Protein AF-A0A478FQB4-F1 (afdb_monomer_lite)

Secondary structure (DSSP, 8-state):
--------------------------TT-PPPBHHHHHTSHHHHTTGGGTTTBGGGSTTGGGTBBP-SGGGHHHHHHHHHHHTT--S---STTTT-BS----TT-TTBHHHHHHHHHHSBGGGGS--TTTHHHHHHHHHHHHHHHBTTSS-TT---S------------

Foldseek 3Di:
DDDDDDDDPPPPPDDPPPPPPPPDDDPPDDAQFQVNQCPDPVNVVVLVLQPQFQCNAPPNSVFFHALDPSCLVVQQVLCVVPVPDDDDAAPLQPPADGDDPDPVCSRHLNNSLVVNSSDHLVLLDCDPPCNVNSVRHLLCNCQRTGPVNHNPPRDSHHDPPPPPPPPDD

Organism: NCBI:txid1494318

Sequence (169 aa):
MDPLKAGAVAAAVGVRATGAGFGISSYVNTPYSLDSFLSTKDGEAKKNDYEGKLGGLKGNGKLFVANIESNKWWWEKRFEETKNQNGDKSTEFTGLTTYSSDTSSQKAINKVCDEAYKADNTKFGTDDSSAANTTKYKVDIAKYCTFSGNGSGITWLPVATQSTVVAGG

Structure (mmCIF, N/CA/C/O backbone):
data_AF-A0A478FQB4-F1
#
_entry.id   AF-A0A478FQB4-F1
#
loop_
_atom_site.group_PDB
_atom_site.id
_atom_site.type_symbol
_atom_site.label_atom_id
_atom_site.label_alt_id
_atom_site.label_comp_id
_atom_site.label_asym_id
_atom_site.label_entity_id
_atom_site.label_seq_id
_atom_site.pdbx_PDB_ins_code
_atom_site.Cartn_x
_atom_site.Cartn_y
_atom_site.Cartn_z
_atom_site.occupancy
_atom_site.B_iso_or_equiv
_atom_site.auth_seq_id
_atom_site.auth_comp_id
_atom_site.auth_asym_id
_atom_site.auth_atom_id
_atom_site.pdbx_PDB_model_num
ATOM 1 N N . MET A 1 1 ? -53.406 -30.419 23.550 1.00 39.75 1 MET A N 1
ATOM 2 C CA . MET A 1 1 ? -52.314 -31.301 23.101 1.00 39.75 1 MET A CA 1
ATOM 3 C C . MET A 1 1 ? -51.306 -30.425 22.368 1.00 39.75 1 MET A C 1
ATOM 5 O O . MET A 1 1 ? -51.547 -30.088 21.219 1.00 39.75 1 MET A O 1
ATOM 9 N N . ASP A 1 2 ? -50.251 -29.987 23.058 1.00 43.34 2 ASP A N 1
ATOM 10 C CA . ASP A 1 2 ? -48.947 -29.648 22.448 1.00 43.34 2 ASP A CA 1
ATOM 11 C C . ASP A 1 2 ? -48.305 -30.926 21.838 1.00 43.34 2 ASP A C 1
ATOM 13 O O . ASP A 1 2 ? -48.804 -32.007 22.181 1.00 43.34 2 ASP A O 1
ATOM 17 N N . PRO A 1 3 ? -47.200 -30.906 21.037 1.00 50.19 3 PRO A N 1
ATOM 18 C CA . PRO A 1 3 ? -46.280 -29.797 20.708 1.00 50.19 3 PRO A CA 1
ATOM 19 C C . PRO A 1 3 ? -45.753 -29.720 19.237 1.00 50.19 3 PRO A C 1
ATOM 21 O O . PRO A 1 3 ? -45.914 -30.622 18.421 1.00 50.19 3 PRO A O 1
ATOM 24 N N . LEU A 1 4 ? -45.050 -28.610 18.961 1.00 46.84 4 LEU A N 1
ATOM 25 C CA . LEU A 1 4 ? -43.870 -28.392 18.091 1.00 46.84 4 LEU A CA 1
ATOM 26 C C . LEU A 1 4 ? -43.404 -29.484 17.102 1.00 46.84 4 LEU A C 1
ATOM 28 O O . LEU A 1 4 ? -43.053 -30.590 17.500 1.00 46.84 4 LEU A O 1
ATOM 32 N N . LYS A 1 5 ? -43.150 -29.039 15.861 1.00 40.78 5 LYS A N 1
ATOM 33 C CA . LYS A 1 5 ? -41.949 -29.270 15.015 1.00 40.78 5 LYS A CA 1
ATOM 34 C C . LYS A 1 5 ? -42.086 -28.346 13.791 1.00 40.78 5 LYS A C 1
ATOM 36 O O . LYS A 1 5 ? -43.182 -28.219 13.275 1.00 40.78 5 LYS A O 1
ATOM 41 N N . ALA A 1 6 ? -41.096 -27.709 13.190 1.00 41.31 6 ALA A N 1
ATOM 42 C CA . ALA A 1 6 ? -39.713 -27.365 13.468 1.00 41.31 6 ALA A CA 1
ATOM 43 C C . ALA A 1 6 ? -39.274 -26.575 12.214 1.00 41.31 6 ALA A C 1
ATOM 45 O O . ALA A 1 6 ? -39.681 -26.922 11.10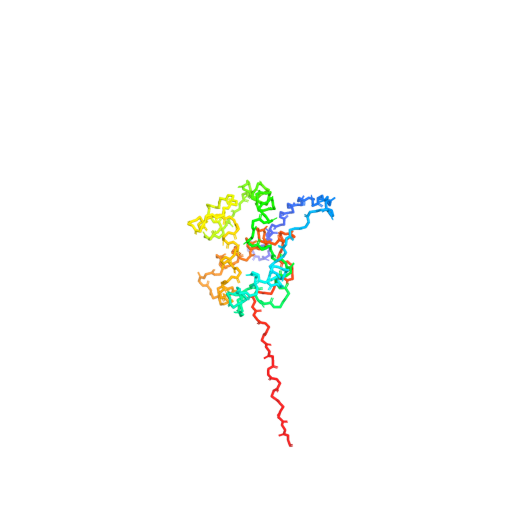9 1.00 41.31 6 ALA A O 1
ATOM 46 N N . GLY A 1 7 ? -38.412 -25.572 12.373 1.00 43.28 7 GLY A N 1
ATOM 47 C CA . GLY A 1 7 ? -37.473 -25.194 11.314 1.00 43.28 7 GLY A CA 1
ATOM 48 C C . GLY A 1 7 ? -37.942 -24.171 10.280 1.00 43.28 7 GLY A C 1
ATOM 49 O O . GLY A 1 7 ? -38.372 -24.531 9.194 1.00 43.28 7 GLY A O 1
ATOM 50 N N . ALA A 1 8 ? -37.686 -22.897 10.564 1.00 34.47 8 ALA A N 1
ATOM 51 C CA . ALA A 1 8 ? -37.086 -21.987 9.589 1.00 34.47 8 ALA A CA 1
ATOM 52 C C . ALA A 1 8 ? -36.480 -20.807 10.355 1.00 34.47 8 ALA A C 1
ATOM 54 O O . ALA A 1 8 ? -37.129 -19.793 10.602 1.00 34.47 8 ALA A O 1
ATOM 55 N N . VAL A 1 9 ? -35.221 -20.954 10.771 1.00 40.44 9 VAL A N 1
ATOM 56 C CA . VAL A 1 9 ? -34.397 -19.794 11.114 1.00 40.44 9 VAL A CA 1
ATOM 57 C C . VAL A 1 9 ? -34.083 -19.108 9.790 1.00 40.44 9 VAL A C 1
ATOM 59 O O . VAL A 1 9 ? -33.205 -19.543 9.048 1.00 40.44 9 VAL A O 1
ATOM 62 N N . ALA A 1 10 ? -34.836 -18.062 9.460 1.00 35.66 10 ALA A N 1
ATOM 63 C CA . ALA A 1 10 ? -34.443 -17.137 8.412 1.00 35.66 10 ALA A CA 1
ATOM 64 C C . ALA A 1 10 ? -33.277 -16.303 8.957 1.00 35.66 10 ALA A C 1
ATOM 66 O O . ALA A 1 10 ? -33.469 -15.284 9.618 1.00 35.66 10 ALA A O 1
ATOM 67 N N . ALA A 1 11 ? -32.053 -16.772 8.717 1.00 37.47 11 ALA A N 1
ATOM 68 C CA . ALA A 1 11 ? -30.874 -15.933 8.829 1.00 37.47 11 ALA A CA 1
ATOM 69 C C . ALA A 1 11 ? -31.007 -14.831 7.771 1.00 37.47 11 ALA A C 1
ATOM 71 O O . ALA A 1 11 ? -30.735 -15.045 6.591 1.00 37.47 11 ALA A O 1
ATOM 72 N N . ALA A 1 12 ? -31.477 -13.655 8.185 1.00 35.78 12 ALA A N 1
ATOM 73 C CA . ALA A 1 12 ? -31.412 -12.450 7.376 1.00 35.78 12 ALA A CA 1
ATOM 74 C C . ALA A 1 12 ? -29.936 -12.036 7.267 1.00 35.78 12 ALA A C 1
ATOM 76 O O . ALA A 1 12 ? -29.447 -11.189 8.012 1.00 35.78 12 ALA A O 1
ATOM 77 N N . VAL A 1 13 ? -29.199 -12.693 6.369 1.00 39.03 13 VAL A N 1
ATOM 78 C CA . VAL A 1 13 ? -27.856 -12.269 5.981 1.00 39.03 13 VAL A CA 1
ATOM 79 C C . VAL A 1 13 ? -28.030 -10.971 5.207 1.00 39.03 13 VAL A C 1
ATOM 81 O O . VAL A 1 13 ? -28.595 -10.936 4.115 1.00 39.03 13 VAL A O 1
ATOM 84 N N . GLY A 1 14 ? -27.622 -9.883 5.853 1.00 37.91 14 GLY A N 1
ATOM 85 C CA . GLY A 1 14 ? -27.778 -8.535 5.350 1.00 37.91 14 GLY A CA 1
ATOM 86 C C . GLY A 1 14 ? -27.123 -8.356 3.987 1.00 37.91 14 GLY A C 1
ATOM 87 O O . GLY A 1 14 ? -25.919 -8.532 3.833 1.00 37.91 14 GLY A O 1
ATOM 88 N N . VAL A 1 15 ? -27.910 -7.892 3.025 1.00 39.84 15 VAL A N 1
ATOM 89 C CA . VAL A 1 15 ? -27.392 -7.197 1.851 1.00 39.84 15 VAL A CA 1
ATOM 90 C C . VAL A 1 15 ? -27.673 -5.722 2.084 1.00 39.84 15 VAL A C 1
ATOM 92 O O . VAL A 1 15 ? -28.678 -5.173 1.638 1.00 39.8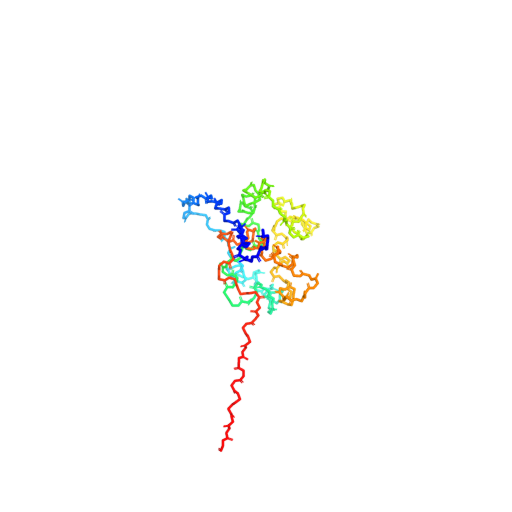4 15 VAL A O 1
ATOM 95 N N . ARG A 1 16 ? -26.793 -5.062 2.845 1.00 33.62 16 ARG A N 1
ATOM 96 C CA . ARG A 1 16 ? -26.712 -3.603 2.768 1.00 33.62 16 ARG A CA 1
ATOM 97 C C . ARG A 1 16 ? -26.064 -3.285 1.431 1.00 33.62 16 ARG A C 1
ATOM 99 O O . ARG A 1 16 ? -24.845 -3.244 1.312 1.00 33.62 16 ARG A O 1
ATOM 106 N N . ALA A 1 17 ? -26.899 -3.089 0.420 1.00 45.53 17 ALA A N 1
ATOM 107 C CA . ALA A 1 17 ? -26.505 -2.417 -0.801 1.00 45.53 17 ALA A CA 1
ATOM 108 C C . ALA A 1 17 ? -26.200 -0.951 -0.457 1.00 45.53 17 ALA A C 1
ATOM 110 O O . ALA A 1 17 ? -27.037 -0.071 -0.625 1.00 45.53 17 ALA A O 1
ATOM 111 N N . THR A 1 18 ? -24.997 -0.660 0.039 1.00 40.03 18 THR A N 1
ATOM 112 C CA . THR A 1 18 ? -24.437 0.688 -0.088 1.00 40.03 18 THR A CA 1
ATOM 113 C C . THR A 1 18 ? -23.924 0.822 -1.512 1.00 40.03 18 THR A C 1
ATOM 115 O O . THR A 1 18 ? -22.727 0.738 -1.780 1.00 40.03 18 THR A O 1
ATOM 118 N N . GLY A 1 19 ? -24.866 0.965 -2.442 1.00 35.88 19 GLY A N 1
ATOM 119 C CA . GLY A 1 19 ? -24.590 1.430 -3.789 1.00 35.88 19 GLY A CA 1
ATOM 120 C C . GLY A 1 19 ? -24.194 2.898 -3.718 1.00 35.88 19 GLY A C 1
ATOM 121 O O . GLY A 1 19 ? -25.032 3.777 -3.883 1.00 35.88 19 GLY A O 1
ATOM 122 N N . ALA A 1 20 ? -22.918 3.170 -3.452 1.00 38.84 20 ALA A N 1
ATOM 123 C CA . ALA A 1 20 ? -22.327 4.419 -3.894 1.00 38.84 20 ALA A CA 1
ATOM 124 C C . ALA A 1 20 ? -22.103 4.258 -5.398 1.00 38.84 20 ALA A C 1
ATOM 126 O O . ALA A 1 20 ? -21.234 3.501 -5.831 1.00 38.84 20 ALA A O 1
ATOM 127 N N . GLY A 1 21 ? -22.963 4.897 -6.192 1.00 32.16 21 GLY A N 1
ATOM 128 C CA . GLY A 1 21 ? -22.779 5.000 -7.630 1.00 32.16 21 GLY A CA 1
ATOM 129 C C . GLY A 1 21 ? -21.403 5.592 -7.907 1.00 32.16 21 GLY A C 1
ATOM 130 O O . GLY A 1 21 ? -21.142 6.751 -7.585 1.00 32.16 21 GLY A O 1
ATOM 131 N N . PHE A 1 22 ? -20.516 4.781 -8.475 1.00 44.31 22 PHE A N 1
ATOM 132 C CA . PHE A 1 22 ? -19.237 5.239 -8.989 1.00 44.31 22 PHE A CA 1
ATOM 133 C C . PHE A 1 22 ? -19.525 6.091 -10.223 1.00 44.31 22 PHE A C 1
ATOM 135 O O . PHE A 1 22 ? -19.708 5.584 -11.329 1.00 44.31 22 PHE A O 1
ATOM 142 N N . GLY A 1 23 ? -19.634 7.401 -10.004 1.00 38.53 23 GLY A N 1
ATOM 143 C CA . GLY A 1 23 ? -19.656 8.390 -11.067 1.00 38.53 23 GLY A CA 1
ATOM 144 C C . GLY A 1 23 ? -18.374 8.265 -11.878 1.00 38.53 23 GLY A C 1
ATOM 145 O O . GLY A 1 23 ? -17.282 8.553 -11.393 1.00 38.53 23 GLY A O 1
ATOM 146 N N . ILE A 1 24 ? -18.527 7.802 -13.114 1.00 40.50 24 ILE A N 1
ATOM 147 C CA . ILE A 1 24 ? -17.484 7.755 -14.129 1.00 40.50 24 ILE A CA 1
ATOM 148 C C . ILE A 1 24 ? -17.101 9.206 -14.425 1.00 40.50 24 ILE A C 1
ATOM 150 O O . ILE A 1 24 ? -17.801 9.913 -15.144 1.00 40.50 24 ILE A O 1
ATOM 154 N N . SER A 1 25 ? -16.008 9.680 -13.844 1.00 44.47 25 SER A N 1
ATOM 155 C CA . SER A 1 25 ? -15.374 10.917 -14.273 1.00 44.47 25 SER A CA 1
ATOM 156 C C . SER A 1 25 ? -13.868 10.736 -14.258 1.00 44.47 25 SER A C 1
ATOM 158 O O . SER A 1 25 ? -13.305 10.257 -13.277 1.00 44.47 25 SER A O 1
ATOM 160 N N . SER A 1 26 ? -13.244 11.231 -15.329 1.00 39.09 26 SER A N 1
ATOM 161 C CA . SER A 1 26 ? -11.814 11.528 -15.471 1.00 39.09 26 SER A CA 1
ATOM 162 C C . SER A 1 26 ? -10.941 10.428 -16.090 1.00 39.09 26 SER A C 1
ATOM 164 O O . SER A 1 26 ? -10.075 9.852 -15.442 1.00 39.09 26 SER A O 1
ATOM 166 N N . TYR A 1 27 ? -11.063 10.267 -17.411 1.00 43.88 27 TYR A N 1
ATOM 167 C CA . TYR A 1 27 ? -10.077 9.600 -18.283 1.00 43.88 27 TYR A CA 1
ATOM 168 C C . TYR A 1 27 ? -8.716 10.338 -18.382 1.00 43.88 27 TYR A C 1
ATOM 170 O O . TYR A 1 27 ? -7.872 9.951 -19.181 1.00 43.88 27 TYR A O 1
ATOM 178 N N . VAL A 1 28 ? -8.487 11.405 -17.603 1.00 53.25 28 VAL A N 1
ATOM 179 C CA . VAL A 1 28 ? -7.307 12.288 -17.734 1.00 53.25 28 VAL A CA 1
ATOM 180 C C . VAL A 1 28 ? -6.334 12.258 -16.553 1.00 53.25 28 VAL A C 1
ATOM 182 O O . VAL A 1 28 ? -5.287 12.879 -16.645 1.00 53.25 28 VAL A O 1
ATOM 185 N N . ASN A 1 29 ? -6.609 11.515 -15.477 1.00 68.81 29 ASN A N 1
ATOM 186 C CA . ASN A 1 29 ? -5.683 11.378 -14.344 1.00 68.81 29 ASN A CA 1
ATOM 187 C C . ASN A 1 29 ? -5.745 9.950 -13.784 1.00 68.81 29 ASN A C 1
ATOM 189 O O . ASN A 1 29 ? -6.391 9.700 -12.771 1.00 68.81 29 ASN A O 1
ATOM 193 N N . THR A 1 30 ? -5.125 8.982 -14.456 1.00 84.00 30 THR A N 1
ATOM 194 C CA . THR A 1 30 ? -4.917 7.638 -13.889 1.00 84.00 30 THR A CA 1
ATOM 195 C C . THR A 1 30 ? -3.575 7.642 -13.155 1.00 84.00 30 THR A C 1
ATOM 197 O O . THR A 1 30 ? -2.584 8.042 -13.767 1.00 84.00 30 THR A O 1
ATOM 200 N N . PRO A 1 31 ? -3.492 7.263 -11.864 1.00 92.62 31 PRO A N 1
ATOM 201 C CA . PRO A 1 31 ? -2.203 7.233 -11.184 1.00 92.62 31 PRO A CA 1
ATOM 202 C C . PRO A 1 31 ? -1.321 6.117 -11.763 1.00 92.62 31 PRO A C 1
ATOM 204 O O . PRO A 1 31 ? -1.794 5.198 -12.432 1.00 92.62 31 PRO A O 1
ATOM 207 N N . TYR A 1 32 ? -0.024 6.173 -11.493 1.00 94.88 32 TYR A N 1
ATOM 208 C CA . TYR A 1 32 ? 0.898 5.117 -11.888 1.00 94.88 32 TYR A CA 1
ATOM 209 C C . TYR A 1 32 ? 0.602 3.835 -11.110 1.00 94.88 32 TYR A C 1
ATOM 211 O O . TYR A 1 32 ? 0.520 3.844 -9.876 1.00 94.88 32 TYR A O 1
ATOM 219 N N . SER A 1 33 ? 0.473 2.724 -11.831 1.00 96.75 33 SER A N 1
ATOM 220 C CA . SER A 1 33 ? 0.367 1.403 -11.215 1.00 96.75 33 SER A CA 1
ATOM 221 C C . SER A 1 33 ? 1.710 0.959 -10.644 1.00 96.75 33 SER A C 1
ATOM 223 O O . SER A 1 33 ? 2.764 1.456 -11.051 1.00 96.75 33 SER A O 1
ATOM 225 N N . LEU A 1 34 ? 1.682 -0.002 -9.721 1.00 97.06 34 LEU A N 1
ATOM 226 C CA . LEU A 1 34 ? 2.895 -0.648 -9.224 1.00 97.06 34 LEU A CA 1
ATOM 227 C C . LEU A 1 34 ? 3.687 -1.279 -10.383 1.00 97.06 34 LEU A C 1
ATOM 229 O O . LEU A 1 34 ? 4.887 -1.069 -10.475 1.00 97.06 34 LEU A O 1
ATOM 233 N N . ASP A 1 35 ? 3.016 -1.961 -11.313 1.00 96.19 35 ASP A N 1
ATOM 234 C CA . ASP A 1 35 ? 3.623 -2.564 -12.514 1.00 96.19 35 ASP A CA 1
ATOM 235 C C . ASP A 1 35 ? 4.306 -1.519 -13.416 1.00 96.19 35 ASP A C 1
ATOM 237 O O . ASP A 1 35 ? 5.453 -1.693 -13.839 1.00 96.19 35 ASP A O 1
ATOM 241 N N . SER A 1 36 ? 3.638 -0.382 -13.645 1.00 95.56 36 SER A N 1
ATOM 242 C CA . SER A 1 36 ? 4.205 0.725 -14.417 1.00 95.56 36 SER A CA 1
ATOM 243 C C . SER A 1 36 ? 5.415 1.331 -13.716 1.00 95.56 36 SER A C 1
ATOM 245 O O . SER A 1 36 ? 6.396 1.634 -14.387 1.00 95.56 36 SER A O 1
ATOM 247 N N . PHE A 1 37 ? 5.362 1.502 -12.392 1.00 95.88 37 PHE A N 1
ATOM 248 C CA . PHE A 1 37 ? 6.486 2.010 -11.612 1.00 95.88 37 PHE A CA 1
ATOM 249 C C . PHE A 1 37 ? 7.672 1.042 -11.646 1.00 95.88 37 PHE A C 1
ATOM 251 O O . PHE A 1 37 ? 8.781 1.464 -11.960 1.00 95.88 37 PHE A O 1
ATOM 258 N N . LEU A 1 38 ? 7.443 -0.251 -11.400 1.00 96.12 38 LEU A N 1
ATOM 259 C CA . LEU A 1 38 ? 8.484 -1.281 -11.416 1.00 96.12 38 LEU A CA 1
ATOM 260 C C . LEU A 1 38 ? 9.156 -1.429 -12.786 1.00 96.12 38 LEU A C 1
ATOM 262 O O . LEU A 1 38 ? 10.280 -1.905 -12.854 1.00 96.12 38 LEU A O 1
ATOM 266 N N . SER A 1 39 ? 8.509 -0.994 -13.867 1.00 94.75 39 SER A N 1
ATOM 267 C CA . SER A 1 39 ? 9.090 -0.968 -15.217 1.00 94.75 39 SER A CA 1
ATOM 268 C C . SER A 1 39 ? 9.969 0.265 -15.500 1.00 94.75 39 SER A C 1
ATOM 270 O O . SER A 1 39 ? 10.586 0.350 -16.559 1.00 94.75 39 SER A O 1
ATOM 272 N N . THR A 1 40 ? 10.027 1.239 -14.586 1.00 94.44 40 THR A N 1
ATOM 273 C CA . THR A 1 40 ? 10.932 2.401 -14.669 1.00 94.44 40 THR A CA 1
ATOM 274 C C . THR A 1 40 ? 12.283 2.091 -14.032 1.00 94.44 40 THR A C 1
ATOM 276 O O . THR A 1 40 ? 12.347 1.263 -13.130 1.00 94.44 40 THR A O 1
ATOM 279 N N . LYS A 1 41 ? 13.348 2.815 -14.408 1.00 92.38 41 LYS A N 1
ATOM 280 C CA . LYS A 1 41 ? 14.700 2.631 -13.838 1.00 92.38 41 LYS A CA 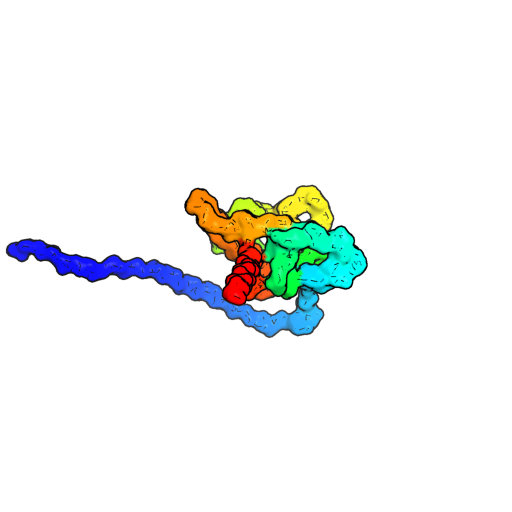1
ATOM 281 C C . LYS A 1 41 ? 14.720 2.624 -12.301 1.00 92.38 41 LYS A C 1
ATOM 283 O O . LYS A 1 41 ? 15.360 1.764 -11.706 1.00 92.38 41 LYS A O 1
ATOM 288 N N . ASP A 1 42 ? 13.984 3.538 -11.670 1.00 89.12 42 ASP A N 1
ATOM 289 C CA . ASP A 1 42 ? 13.926 3.648 -10.206 1.00 89.12 42 ASP A CA 1
ATOM 290 C C . ASP A 1 42 ? 13.138 2.498 -9.562 1.00 89.12 42 ASP A C 1
ATOM 292 O O . ASP A 1 42 ? 13.431 2.079 -8.441 1.00 89.12 42 ASP A O 1
ATOM 296 N N . GLY A 1 43 ? 12.125 1.984 -10.262 1.00 91.50 43 GLY A N 1
ATOM 297 C CA . GLY A 1 43 ? 11.329 0.851 -9.802 1.00 91.50 43 GLY A CA 1
ATOM 298 C C . GLY A 1 43 ? 12.004 -0.497 -10.033 1.00 91.50 43 GLY A C 1
ATOM 299 O O . GLY A 1 43 ? 11.8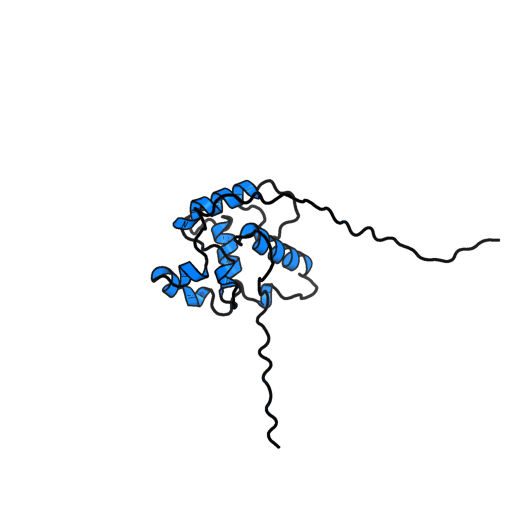12 -1.404 -9.226 1.00 91.50 43 GLY A O 1
ATOM 300 N N . GLU A 1 44 ? 12.840 -0.632 -11.066 1.00 92.56 44 GLU A N 1
ATOM 301 C CA . GLU A 1 44 ? 13.581 -1.870 -11.329 1.00 92.56 44 GLU A CA 1
ATOM 302 C C . GLU A 1 44 ? 14.472 -2.258 -10.151 1.00 92.56 44 GLU A C 1
ATOM 304 O O . GLU A 1 44 ? 14.484 -3.422 -9.752 1.00 92.56 44 GLU A O 1
ATOM 309 N N . ALA A 1 45 ? 15.126 -1.273 -9.528 1.00 93.25 45 ALA A N 1
ATOM 310 C CA . ALA A 1 45 ? 15.939 -1.471 -8.330 1.00 93.25 45 ALA A CA 1
ATOM 311 C C . ALA A 1 45 ? 15.143 -2.016 -7.127 1.00 93.25 45 ALA A C 1
ATOM 313 O O . ALA A 1 45 ? 15.738 -2.536 -6.188 1.00 93.25 45 ALA A O 1
ATOM 314 N N . LYS A 1 46 ? 13.807 -1.911 -7.154 1.00 93.81 46 LYS A N 1
ATOM 315 C CA . LYS A 1 46 ? 12.902 -2.356 -6.086 1.00 93.81 46 LYS A CA 1
ATOM 316 C C . LYS A 1 46 ? 12.105 -3.610 -6.434 1.00 93.81 46 LYS A C 1
ATOM 318 O O . LYS A 1 46 ? 11.330 -4.061 -5.600 1.00 93.81 46 LYS A O 1
ATOM 323 N N . LYS A 1 47 ? 12.260 -4.194 -7.631 1.00 94.06 47 LYS A N 1
ATOM 324 C CA . LYS A 1 47 ? 11.499 -5.393 -8.050 1.00 94.06 47 LYS A CA 1
ATOM 325 C C . LYS A 1 47 ? 11.588 -6.531 -7.026 1.00 94.06 47 LYS A C 1
ATOM 327 O O . LYS A 1 47 ? 10.566 -7.140 -6.714 1.00 94.06 47 LYS A O 1
ATOM 332 N N . ASN A 1 48 ? 12.773 -6.744 -6.459 1.00 95.19 48 ASN A N 1
ATOM 333 C CA . ASN A 1 48 ? 13.031 -7.802 -5.479 1.00 95.19 48 ASN A CA 1
ATOM 334 C C . ASN A 1 48 ? 12.202 -7.648 -4.192 1.00 95.19 48 ASN A C 1
ATOM 336 O O . ASN A 1 48 ? 11.875 -8.651 -3.566 1.00 95.19 48 ASN A O 1
ATOM 340 N N . ASP A 1 49 ? 11.800 -6.426 -3.823 1.00 95.44 49 ASP A N 1
ATOM 341 C CA . ASP A 1 49 ? 10.967 -6.187 -2.635 1.00 95.44 49 ASP A CA 1
ATOM 342 C C . ASP A 1 49 ? 9.549 -6.765 -2.796 1.00 95.44 49 ASP A C 1
ATOM 344 O O . ASP A 1 49 ? 8.851 -6.998 -1.809 1.00 95.44 49 ASP A O 1
ATOM 348 N N . TYR A 1 50 ? 9.113 -6.993 -4.039 1.00 95.44 50 TYR A N 1
ATOM 349 C CA . TYR A 1 50 ? 7.773 -7.482 -4.371 1.00 95.44 50 TYR A CA 1
ATOM 350 C C . TYR A 1 50 ? 7.783 -8.907 -4.927 1.00 95.44 50 TYR A C 1
ATOM 352 O O . TYR A 1 50 ? 6.719 -9.517 -5.049 1.00 95.44 50 TYR A O 1
ATOM 360 N N . GLU A 1 51 ? 8.948 -9.451 -5.279 1.00 92.88 51 GLU A N 1
ATOM 361 C CA . GLU A 1 51 ? 9.064 -10.784 -5.863 1.00 92.88 51 GLU A CA 1
ATOM 362 C C . GLU A 1 51 ? 8.564 -11.858 -4.887 1.00 92.88 51 GLU A C 1
ATOM 364 O O . GLU A 1 51 ? 8.952 -11.915 -3.721 1.00 92.88 51 GLU A O 1
ATOM 369 N N . GLY A 1 52 ? 7.635 -12.699 -5.352 1.00 90.06 52 GLY A N 1
ATOM 370 C CA . GLY A 1 52 ? 6.987 -13.707 -4.507 1.00 90.06 52 GLY A CA 1
ATOM 371 C C . GLY A 1 52 ? 6.055 -13.140 -3.426 1.00 90.06 52 GLY A C 1
ATOM 372 O O . GLY A 1 52 ? 5.477 -13.920 -2.671 1.00 90.06 52 GLY A O 1
ATOM 373 N N . LYS A 1 53 ? 5.863 -11.818 -3.360 1.00 95.06 53 LYS A N 1
ATOM 374 C CA . LYS A 1 53 ? 4.944 -11.120 -2.445 1.00 95.06 53 LYS A CA 1
ATOM 375 C C . LYS A 1 53 ? 3.657 -10.724 -3.161 1.00 95.06 53 LYS A C 1
ATOM 377 O O . LYS A 1 53 ? 3.559 -10.849 -4.384 1.00 95.06 53 LYS A O 1
ATOM 382 N N . LEU A 1 54 ? 2.689 -10.183 -2.421 1.00 94.75 54 LEU A N 1
ATOM 383 C CA . LEU A 1 54 ? 1.381 -9.808 -2.967 1.00 94.75 54 LEU A CA 1
ATOM 384 C C . LEU A 1 54 ? 1.492 -8.919 -4.219 1.00 94.75 54 LEU A C 1
ATOM 386 O O . LEU A 1 54 ? 0.787 -9.147 -5.200 1.00 94.75 54 LEU A O 1
ATOM 390 N N . GLY A 1 55 ? 2.374 -7.918 -4.201 1.00 94.31 55 GLY A N 1
ATOM 391 C CA . GLY A 1 55 ? 2.582 -6.978 -5.304 1.00 94.31 55 GLY A CA 1
ATOM 392 C C . GLY A 1 55 ? 3.202 -7.604 -6.555 1.00 94.31 55 GLY A C 1
ATOM 393 O O . GLY A 1 55 ? 2.893 -7.164 -7.662 1.00 94.31 55 GLY A O 1
ATOM 394 N N . GLY A 1 56 ? 4.031 -8.639 -6.390 1.00 93.38 56 GLY A N 1
ATOM 395 C CA . GLY A 1 56 ? 4.685 -9.354 -7.490 1.00 93.38 56 GLY A CA 1
ATOM 396 C C . GLY A 1 56 ? 3.890 -10.539 -8.033 1.00 93.38 56 GLY A C 1
ATOM 397 O O . GLY A 1 56 ? 4.287 -11.128 -9.039 1.00 93.38 56 GLY A O 1
ATOM 398 N N . LEU A 1 57 ? 2.758 -10.900 -7.419 1.00 91.94 57 LEU A N 1
ATOM 399 C CA . LEU A 1 57 ? 1.870 -11.914 -7.981 1.00 91.94 57 LEU A CA 1
ATOM 400 C C . LEU A 1 57 ? 1.293 -11.447 -9.323 1.00 91.94 57 LEU A C 1
ATOM 402 O O . LEU A 1 57 ? 0.925 -10.283 -9.515 1.00 91.94 57 LEU A O 1
ATOM 406 N N . LYS A 1 58 ? 1.201 -12.385 -10.272 1.00 89.50 58 LYS A N 1
ATOM 407 C CA . LYS A 1 58 ? 0.803 -12.112 -11.656 1.00 89.50 58 LYS A CA 1
ATOM 408 C C . LYS A 1 58 ? -0.517 -11.335 -11.710 1.00 89.50 58 LYS A C 1
ATOM 410 O O . LYS A 1 58 ? -1.552 -11.823 -11.274 1.00 89.50 58 LYS A O 1
ATOM 415 N N . GLY A 1 59 ? -0.474 -10.143 -12.304 1.00 90.19 59 GLY A N 1
ATOM 416 C CA . GLY A 1 59 ? -1.640 -9.277 -12.512 1.00 90.19 59 GLY A CA 1
ATOM 417 C C . GLY A 1 59 ? -1.897 -8.261 -11.396 1.00 90.19 59 GLY A C 1
ATOM 418 O O . GLY A 1 59 ? -2.432 -7.193 -11.691 1.00 90.19 59 GLY A O 1
ATOM 419 N N . ASN A 1 60 ? -1.443 -8.512 -10.165 1.00 94.88 60 ASN A N 1
ATOM 420 C CA . ASN A 1 60 ? -1.704 -7.625 -9.027 1.00 94.88 60 ASN A CA 1
ATOM 421 C C . ASN A 1 60 ? -1.068 -6.241 -9.196 1.00 94.88 60 ASN A C 1
ATOM 423 O O . ASN A 1 60 ? -1.716 -5.230 -8.928 1.00 94.88 60 ASN A O 1
ATOM 427 N N . GLY A 1 61 ? 0.159 -6.171 -9.723 1.00 95.00 61 GLY A N 1
ATOM 428 C CA . GLY A 1 61 ? 0.854 -4.900 -9.943 1.00 95.00 61 GLY A CA 1
ATOM 429 C C . GLY A 1 61 ? 0.087 -3.905 -10.827 1.00 95.00 61 GLY A C 1
ATOM 430 O O . GLY A 1 61 ? 0.268 -2.698 -10.688 1.00 95.00 61 GLY A O 1
ATOM 431 N N . LYS A 1 62 ? -0.812 -4.379 -11.701 1.00 95.50 62 LYS A N 1
ATOM 432 C CA . LYS A 1 62 ? -1.662 -3.525 -12.552 1.00 95.50 62 LYS A CA 1
ATOM 433 C C . LYS A 1 62 ? -2.888 -2.977 -11.821 1.00 95.50 62 LYS A C 1
ATOM 435 O O . LYS A 1 62 ? -3.492 -2.021 -12.292 1.00 95.50 62 LYS A O 1
ATOM 440 N N . LEU A 1 63 ? -3.256 -3.584 -10.694 1.00 95.50 63 LEU A N 1
ATOM 441 C CA . LEU A 1 63 ? -4.395 -3.196 -9.860 1.00 95.50 63 LEU A CA 1
ATOM 442 C C . LEU A 1 63 ? -3.989 -2.239 -8.737 1.00 95.50 63 LEU A C 1
ATOM 444 O O . LEU A 1 63 ? -4.821 -1.464 -8.267 1.00 95.50 63 LEU A O 1
ATOM 448 N N . PHE A 1 64 ? -2.733 -2.302 -8.302 1.00 96.69 64 PHE A N 1
ATOM 449 C CA . PHE A 1 64 ? -2.207 -1.524 -7.187 1.00 96.69 64 PHE A CA 1
ATOM 450 C C . PHE A 1 64 ? -1.631 -0.186 -7.627 1.00 96.69 64 PHE A C 1
ATOM 452 O O . PHE A 1 64 ? -0.976 -0.089 -8.665 1.00 96.69 64 PHE A O 1
ATOM 459 N N . VAL A 1 65 ? -1.840 0.839 -6.803 1.00 97.19 65 VAL A N 1
ATOM 460 C CA . VAL A 1 65 ? -1.257 2.168 -7.012 1.00 97.19 65 VAL A CA 1
ATOM 461 C C . VAL A 1 65 ? 0.130 2.226 -6.384 1.00 97.19 65 VAL A C 1
ATOM 463 O O . VAL A 1 65 ? 0.311 1.818 -5.236 1.00 97.19 65 VAL A O 1
ATOM 466 N N . ALA A 1 66 ? 1.112 2.736 -7.129 1.00 97.25 66 ALA A N 1
ATOM 467 C CA . ALA A 1 66 ? 2.490 2.835 -6.660 1.00 97.25 66 ALA A CA 1
ATOM 468 C C . ALA A 1 66 ? 2.660 3.894 -5.555 1.00 97.25 66 ALA A C 1
ATOM 470 O O . ALA A 1 66 ? 2.057 4.975 -5.591 1.00 97.25 66 ALA A O 1
ATOM 471 N N . ASN A 1 67 ? 3.546 3.608 -4.603 1.00 96.19 67 ASN A N 1
ATOM 472 C CA . ASN A 1 67 ? 3.984 4.535 -3.563 1.00 96.19 67 ASN A CA 1
ATOM 473 C C . ASN A 1 67 ? 5.078 5.479 -4.094 1.00 96.19 67 ASN A C 1
ATOM 475 O O . ASN A 1 67 ? 6.262 5.320 -3.797 1.00 96.19 67 ASN A O 1
ATOM 479 N N . ILE A 1 68 ? 4.673 6.441 -4.924 1.00 94.75 68 ILE A N 1
ATOM 480 C CA . ILE A 1 68 ? 5.552 7.461 -5.509 1.00 94.75 68 ILE A CA 1
ATOM 481 C C . ILE A 1 68 ? 4.925 8.851 -5.401 1.00 94.75 68 ILE A C 1
ATOM 483 O O . ILE A 1 68 ? 3.700 8.981 -5.376 1.00 94.75 68 ILE A O 1
ATOM 487 N N . GLU A 1 69 ? 5.760 9.891 -5.408 1.00 94.50 69 GLU A N 1
ATOM 488 C CA . GLU A 1 69 ? 5.315 11.289 -5.285 1.00 94.50 69 GLU A CA 1
ATOM 489 C C . GLU A 1 69 ? 4.334 11.689 -6.398 1.00 94.50 69 GLU A C 1
ATOM 491 O O . GLU A 1 69 ? 3.337 12.352 -6.131 1.00 94.50 69 GLU A O 1
ATOM 496 N N . SER A 1 70 ? 4.525 11.197 -7.627 1.00 94.00 70 SER A N 1
ATOM 497 C CA . SER A 1 70 ? 3.606 11.451 -8.751 1.00 94.00 70 SER A CA 1
ATOM 498 C C . SER A 1 70 ? 2.171 10.957 -8.510 1.00 94.00 70 SER A C 1
ATOM 500 O O . SER A 1 70 ? 1.247 11.404 -9.186 1.00 94.00 70 SER A O 1
ATOM 502 N N . ASN A 1 71 ? 1.967 10.056 -7.541 1.00 95.62 71 ASN A N 1
ATOM 503 C CA . ASN A 1 71 ? 0.655 9.552 -7.133 1.00 95.62 71 ASN A CA 1
ATOM 504 C C . ASN A 1 71 ? 0.093 10.250 -5.887 1.00 95.62 71 ASN A C 1
ATOM 506 O O . ASN A 1 71 ? -0.994 9.884 -5.440 1.00 95.62 71 ASN A O 1
ATOM 510 N N . LYS A 1 72 ? 0.789 11.243 -5.317 1.00 95.75 72 LYS A N 1
ATOM 511 C CA . LYS A 1 72 ? 0.361 11.969 -4.110 1.00 95.75 72 LYS A CA 1
ATOM 512 C C . LYS A 1 72 ? -1.089 12.441 -4.194 1.00 95.75 72 LYS A C 1
ATOM 514 O O . LYS A 1 72 ? -1.878 12.143 -3.302 1.00 95.75 72 LYS A O 1
ATOM 519 N N . TRP A 1 73 ? -1.452 13.096 -5.298 1.00 94.62 73 TRP A N 1
ATOM 520 C CA . TRP A 1 73 ? -2.805 13.613 -5.528 1.00 94.62 73 TRP A CA 1
ATOM 521 C C . TRP A 1 73 ? -3.877 12.516 -5.412 1.00 94.62 73 TRP A C 1
ATOM 523 O O . TRP A 1 73 ? -4.972 12.754 -4.903 1.00 94.62 73 TRP A O 1
ATOM 533 N N . TRP A 1 74 ? -3.564 11.298 -5.863 1.00 95.19 74 TRP A N 1
ATOM 534 C CA . TRP A 1 74 ? -4.486 10.172 -5.802 1.00 95.19 74 TRP A CA 1
ATOM 535 C C . TRP A 1 74 ? -4.603 9.637 -4.381 1.00 95.19 74 TRP A C 1
ATOM 537 O O . TRP A 1 74 ? -5.710 9.359 -3.935 1.00 95.19 74 TRP A O 1
ATOM 547 N N . TRP A 1 75 ? -3.486 9.527 -3.657 1.00 96.12 75 TRP A N 1
ATOM 548 C CA . TRP A 1 75 ? -3.476 9.078 -2.264 1.00 96.12 75 TRP A CA 1
ATOM 549 C C . TRP A 1 75 ? -4.236 10.032 -1.345 1.00 96.12 75 TRP A C 1
ATOM 551 O O . TRP A 1 75 ? -5.030 9.578 -0.524 1.00 96.12 75 TRP A O 1
ATOM 561 N N . GLU A 1 76 ? -4.040 11.340 -1.514 1.00 95.31 76 GLU A N 1
ATOM 562 C CA . GLU A 1 76 ? -4.783 12.368 -0.781 1.00 95.31 76 GLU A CA 1
ATOM 563 C C . GLU A 1 76 ? -6.281 12.266 -1.081 1.00 95.31 76 GLU A C 1
ATOM 565 O O . GLU A 1 76 ? -7.091 12.164 -0.160 1.00 95.31 76 GLU A O 1
ATOM 570 N N . LYS A 1 77 ? -6.660 12.179 -2.363 1.00 93.69 77 LYS A N 1
ATOM 571 C CA . LYS A 1 77 ? -8.062 12.009 -2.766 1.00 93.69 77 LYS A CA 1
ATOM 572 C C . LYS A 1 77 ? -8.675 10.718 -2.213 1.00 93.69 77 LYS A C 1
ATOM 574 O O . LYS A 1 77 ? -9.759 10.750 -1.636 1.00 93.69 77 LYS A O 1
ATOM 579 N N . ARG A 1 78 ? -7.975 9.588 -2.339 1.00 93.69 78 ARG A N 1
ATOM 580 C CA . ARG A 1 78 ? -8.420 8.283 -1.832 1.00 93.69 78 ARG A CA 1
ATOM 581 C C . ARG A 1 78 ? -8.614 8.323 -0.321 1.00 93.69 78 ARG A C 1
ATOM 583 O O . ARG A 1 78 ? -9.598 7.778 0.175 1.00 93.69 78 ARG A O 1
ATOM 590 N N . PHE A 1 79 ? -7.704 8.959 0.415 1.00 94.00 79 PHE A N 1
ATOM 591 C CA . PHE A 1 79 ? -7.838 9.135 1.857 1.00 94.00 79 PHE A CA 1
ATOM 592 C C . PHE A 1 79 ? -9.078 9.967 2.200 1.00 94.00 79 PHE A C 1
ATOM 594 O O . PHE A 1 79 ? -9.888 9.539 3.018 1.00 94.00 79 PHE A O 1
ATOM 601 N N . GLU A 1 80 ? -9.290 11.099 1.530 1.00 92.94 80 GLU A N 1
ATOM 602 C CA . GLU A 1 80 ? -10.468 11.952 1.733 1.00 92.94 80 GLU A CA 1
ATOM 603 C C . GLU A 1 80 ? -11.794 11.216 1.474 1.00 92.94 80 GLU A C 1
ATOM 605 O O . GLU A 1 80 ? -12.733 11.327 2.263 1.00 92.94 80 GLU A O 1
ATOM 610 N N . GLU A 1 81 ? -11.857 10.392 0.427 1.00 90.00 81 GLU A N 1
ATOM 611 C CA . GLU A 1 81 ? -13.038 9.584 0.086 1.00 90.00 81 GLU A CA 1
ATOM 612 C C . GLU A 1 81 ? -13.334 8.476 1.111 1.00 90.00 81 GLU A C 1
ATOM 614 O O . GLU A 1 81 ? -14.470 8.007 1.235 1.00 90.00 81 GLU A O 1
ATOM 619 N N . THR A 1 82 ? -12.315 8.030 1.850 1.00 87.81 82 THR A N 1
ATOM 620 C CA . THR A 1 82 ? -12.389 6.830 2.694 1.00 87.81 82 THR A CA 1
ATOM 621 C C . THR A 1 82 ? -12.225 7.095 4.191 1.00 87.81 82 THR A C 1
ATOM 623 O O . THR A 1 82 ? -12.546 6.211 4.991 1.00 87.81 82 THR A O 1
ATOM 626 N N . LYS A 1 83 ? -11.786 8.292 4.605 1.00 85.38 83 LYS A N 1
ATOM 627 C CA . LYS A 1 83 ? -11.534 8.642 6.016 1.00 85.38 83 LYS A CA 1
ATOM 628 C C . LYS A 1 83 ? -12.791 8.604 6.883 1.00 85.38 83 LYS A C 1
ATOM 630 O O . LYS A 1 83 ? -12.719 8.171 8.027 1.00 85.38 83 LYS A O 1
ATOM 635 N N . ASN A 1 84 ? -13.938 8.973 6.311 1.00 84.06 84 ASN A N 1
ATOM 636 C CA . ASN A 1 84 ? -15.234 9.007 6.999 1.00 84.06 84 ASN A CA 1
ATOM 637 C C . ASN A 1 84 ? -16.047 7.717 6.818 1.00 84.06 84 ASN A C 1
ATOM 639 O O . ASN A 1 84 ? -17.185 7.626 7.277 1.00 84.06 84 ASN A O 1
ATOM 643 N N . GLN A 1 85 ? -15.508 6.727 6.104 1.00 80.56 85 GLN A N 1
ATOM 644 C CA . GLN A 1 85 ? -16.219 5.474 5.903 1.00 80.56 85 GLN A CA 1
ATOM 645 C C . GLN A 1 85 ? -16.118 4.625 7.168 1.00 80.56 85 GLN A C 1
ATOM 647 O O . GLN A 1 85 ? -15.067 4.058 7.471 1.00 80.56 85 GLN A O 1
ATOM 652 N N . ASN A 1 86 ? -17.235 4.548 7.888 1.00 65.44 86 ASN A N 1
ATOM 653 C CA . ASN A 1 86 ? -17.368 3.733 9.084 1.00 65.44 86 ASN A CA 1
ATOM 654 C C . ASN A 1 86 ? -17.420 2.249 8.707 1.00 65.44 86 ASN A C 1
ATOM 656 O O . ASN A 1 86 ? -18.225 1.828 7.876 1.00 65.44 86 ASN A O 1
ATOM 660 N N . GLY A 1 87 ? -16.549 1.466 9.329 1.00 74.88 87 GLY A N 1
ATOM 661 C CA . GLY A 1 87 ? -16.459 0.025 9.165 1.00 74.88 87 GLY A CA 1
ATOM 662 C C . GLY A 1 87 ? -15.331 -0.525 10.022 1.00 74.88 87 GLY A C 1
ATOM 663 O O . GLY A 1 87 ? -14.383 0.193 10.347 1.00 74.88 87 GLY A O 1
ATOM 664 N N . ASP A 1 88 ? -15.447 -1.794 10.387 1.00 84.31 88 ASP A N 1
ATOM 665 C CA . ASP A 1 88 ? -14.379 -2.515 11.061 1.00 84.31 88 ASP A CA 1
ATOM 666 C C . ASP A 1 88 ? -13.175 -2.648 10.123 1.00 84.31 88 ASP A C 1
ATOM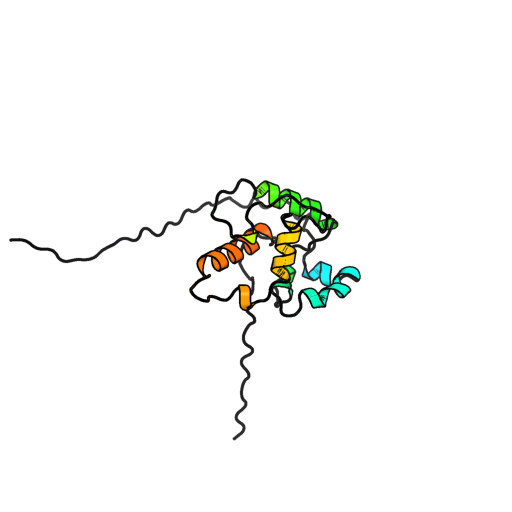 668 O O . ASP A 1 88 ? -13.198 -3.449 9.185 1.00 84.31 88 ASP A O 1
ATOM 672 N N . LYS A 1 89 ? -12.126 -1.871 10.393 1.00 90.12 89 LYS A N 1
ATOM 673 C CA . LYS A 1 89 ? -10.846 -1.952 9.684 1.00 90.12 89 LYS A CA 1
ATOM 674 C C . LYS A 1 89 ? -9.985 -3.064 10.266 1.00 90.12 89 LYS A C 1
ATOM 676 O O . LYS A 1 89 ? -10.163 -3.468 11.419 1.00 90.12 89 LYS A O 1
ATOM 681 N N . SER A 1 90 ? -9.028 -3.536 9.483 1.00 91.88 90 SER A N 1
ATOM 682 C CA . SER A 1 90 ? -7.937 -4.342 10.007 1.00 91.88 90 SER A CA 1
ATOM 683 C C . SER A 1 90 ? -7.016 -3.497 10.894 1.00 91.88 90 SER A C 1
ATOM 685 O O . SER A 1 90 ? -7.024 -2.256 10.881 1.00 91.88 90 SER A O 1
ATOM 687 N N . THR A 1 91 ? -6.191 -4.175 11.683 1.00 92.81 91 THR A N 1
ATOM 688 C CA . THR A 1 91 ? -5.193 -3.548 12.560 1.00 92.81 91 THR A CA 1
ATOM 689 C C . THR A 1 91 ? -4.242 -2.606 11.814 1.00 92.81 91 THR A C 1
ATOM 691 O O . THR A 1 91 ? -3.892 -1.531 12.309 1.00 92.81 91 THR A O 1
ATOM 694 N N . GLU A 1 92 ? -3.859 -2.965 10.593 1.00 94.19 92 GLU A N 1
ATOM 695 C CA . GLU A 1 92 ? -2.922 -2.224 9.749 1.00 94.19 92 GLU A CA 1
ATOM 696 C C . GLU A 1 92 ? -3.523 -0.885 9.298 1.00 94.19 92 GLU A C 1
ATOM 698 O O . GLU A 1 92 ? -2.868 0.155 9.412 1.00 94.19 92 GLU A O 1
ATOM 703 N N . PHE A 1 93 ? -4.796 -0.900 8.888 1.00 93.62 93 PHE A N 1
ATOM 704 C CA . PHE A 1 93 ? -5.541 0.259 8.380 1.00 93.62 93 PHE A CA 1
ATOM 705 C C . PHE A 1 93 ? -6.264 1.061 9.479 1.00 93.62 93 PHE A C 1
ATOM 707 O O . PHE A 1 93 ? -7.001 2.014 9.204 1.00 93.62 93 PHE A O 1
ATOM 714 N N . THR A 1 94 ? -6.037 0.728 10.749 1.00 92.44 94 THR A N 1
ATOM 715 C CA . THR A 1 94 ? -6.505 1.543 11.874 1.00 92.44 94 THR A CA 1
ATOM 716 C C . THR A 1 94 ? -5.589 2.752 12.076 1.00 92.44 94 THR A C 1
ATOM 718 O O . THR A 1 94 ? -4.364 2.612 12.109 1.00 92.44 94 THR A O 1
ATOM 721 N N . GLY A 1 95 ? -6.183 3.941 12.229 1.00 91.94 95 GLY A N 1
ATOM 722 C CA . GLY A 1 95 ? -5.444 5.191 12.447 1.00 91.94 95 GLY A CA 1
ATOM 723 C C . GLY A 1 95 ? -4.701 5.709 11.214 1.00 91.94 95 GLY A C 1
ATOM 724 O O . GLY A 1 95 ? -3.672 6.359 11.367 1.00 91.94 95 GLY A O 1
ATOM 725 N N . LEU A 1 96 ? -5.184 5.393 10.006 1.00 94.19 96 LEU A N 1
ATOM 726 C CA . LEU A 1 96 ? -4.598 5.908 8.767 1.00 94.19 96 LEU A CA 1
ATOM 727 C C . LEU A 1 96 ? -4.526 7.433 8.761 1.00 94.19 96 LEU A C 1
ATOM 729 O O . LEU A 1 96 ? -5.465 8.118 9.172 1.00 94.19 96 LEU A O 1
ATOM 733 N N . THR A 1 97 ? -3.451 7.935 8.173 1.00 95.50 97 THR A N 1
ATOM 734 C CA . THR A 1 97 ? -3.274 9.337 7.815 1.00 95.50 97 THR A CA 1
ATOM 735 C C . THR A 1 97 ? -3.218 9.493 6.299 1.00 95.50 97 THR A C 1
ATOM 737 O O . THR A 1 97 ? -3.098 8.516 5.549 1.00 95.50 97 THR A O 1
ATOM 740 N N . THR A 1 98 ? -3.284 10.744 5.846 1.00 95.88 98 THR A N 1
ATOM 741 C CA . THR A 1 98 ? -3.086 11.089 4.435 1.00 95.88 98 THR A CA 1
ATOM 742 C C . THR A 1 98 ? -1.680 10.714 3.943 1.00 95.88 98 THR A C 1
ATOM 744 O O . THR A 1 98 ? -0.851 10.205 4.705 1.00 95.88 98 THR A O 1
ATOM 747 N N . TYR A 1 99 ? -1.427 10.949 2.655 1.00 96.38 99 TYR A N 1
ATOM 748 C CA . TYR A 1 99 ? -0.130 10.753 2.015 1.00 96.38 99 TYR A CA 1
ATOM 749 C C . TYR A 1 99 ? 1.020 11.358 2.830 1.00 96.38 99 TYR A C 1
ATOM 751 O O . TYR A 1 99 ? 0.922 12.476 3.335 1.00 96.38 99 TYR A O 1
ATOM 759 N N . SER A 1 100 ? 2.140 10.641 2.886 1.00 96.56 100 SER A N 1
ATOM 760 C CA . SER A 1 100 ? 3.394 11.166 3.419 1.00 96.56 100 SER A CA 1
ATOM 761 C C . SER A 1 100 ? 4.581 10.677 2.598 1.00 96.56 100 SER A C 1
ATOM 763 O O . SER A 1 100 ? 4.683 9.491 2.260 1.00 96.56 100 SER A O 1
ATOM 765 N N . SER A 1 101 ? 5.505 11.590 2.305 1.00 92.69 101 SER A N 1
ATOM 766 C CA . SER A 1 101 ? 6.817 11.259 1.749 1.00 92.69 101 SER A CA 1
ATOM 767 C C . SER A 1 101 ? 7.792 10.779 2.831 1.00 92.69 101 SER A C 1
ATOM 769 O O . SER A 1 101 ? 8.730 10.045 2.513 1.00 92.69 101 SER A O 1
ATOM 771 N N . ASP A 1 102 ? 7.538 11.103 4.104 1.00 90.94 102 ASP A N 1
ATOM 772 C CA . ASP A 1 102 ? 8.386 10.716 5.228 1.00 90.94 102 ASP A CA 1
ATOM 773 C C . ASP A 1 102 ? 8.349 9.196 5.457 1.00 90.94 102 ASP A C 1
ATOM 775 O O . ASP A 1 102 ? 7.296 8.563 5.578 1.00 90.94 102 ASP A O 1
ATOM 779 N N . THR A 1 103 ? 9.535 8.600 5.522 1.00 85.06 103 THR A N 1
ATOM 780 C CA . THR A 1 103 ? 9.749 7.183 5.827 1.00 85.06 103 THR A CA 1
ATOM 781 C C . THR A 1 103 ? 9.296 6.783 7.233 1.00 85.06 103 THR A C 1
ATOM 783 O O . THR A 1 103 ? 8.969 5.620 7.449 1.00 85.06 103 THR A O 1
ATOM 786 N N . SER A 1 104 ? 9.219 7.729 8.174 1.00 87.56 104 SER A N 1
ATOM 787 C CA . SER A 1 104 ? 8.763 7.487 9.547 1.00 87.56 104 SER A CA 1
ATOM 788 C C . SER A 1 104 ? 7.235 7.355 9.664 1.00 87.56 104 SER A C 1
ATOM 790 O O . SER A 1 104 ? 6.718 6.807 10.639 1.00 87.56 104 SER A O 1
ATOM 792 N N . SER A 1 105 ? 6.489 7.820 8.653 1.00 90.00 105 SER A N 1
ATOM 793 C CA . SER A 1 105 ? 5.023 7.882 8.659 1.00 90.00 105 SER A CA 1
ATOM 794 C C . SER A 1 105 ? 4.378 6.536 8.314 1.00 90.00 105 SER A C 1
ATOM 796 O O . SER A 1 105 ? 3.696 6.396 7.300 1.00 90.00 105 SER A O 1
ATOM 798 N N . GLN A 1 106 ? 4.549 5.536 9.180 1.00 92.50 106 GLN A N 1
ATOM 799 C CA . GLN A 1 106 ? 4.044 4.170 8.966 1.00 92.50 106 GLN A CA 1
ATOM 800 C C . GLN A 1 106 ? 2.520 4.081 8.778 1.00 92.50 106 GLN A C 1
ATOM 802 O O . GLN A 1 106 ? 2.028 3.097 8.235 1.00 92.50 106 GLN A O 1
ATOM 807 N N . LYS A 1 107 ? 1.765 5.095 9.219 1.00 95.81 107 LYS A N 1
ATOM 808 C CA . LYS A 1 107 ? 0.301 5.162 9.095 1.00 95.81 107 LYS A CA 1
ATOM 809 C C . LYS A 1 107 ? -0.202 5.938 7.880 1.00 95.81 107 LYS A C 1
ATOM 811 O O . LYS A 1 107 ? -1.409 5.964 7.648 1.00 95.81 107 LYS A O 1
ATOM 816 N N . ALA A 1 108 ? 0.687 6.517 7.078 1.00 97.19 108 ALA A N 1
ATOM 817 C CA . ALA A 1 108 ? 0.287 7.142 5.828 1.00 97.19 108 ALA A CA 1
ATOM 818 C C . ALA A 1 108 ? -0.236 6.086 4.848 1.00 97.19 108 ALA A C 1
ATOM 820 O O . ALA A 1 108 ? 0.386 5.038 4.661 1.00 97.19 108 ALA A O 1
ATOM 821 N N . ILE A 1 109 ? -1.378 6.364 4.214 1.00 96.88 109 ILE A N 1
ATOM 822 C CA . ILE A 1 109 ? -2.076 5.412 3.336 1.00 96.88 109 ILE A CA 1
ATOM 823 C C . ILE A 1 109 ? -1.164 4.796 2.262 1.00 96.88 109 ILE A C 1
ATOM 825 O O . ILE A 1 109 ? -1.190 3.585 2.053 1.00 96.88 109 ILE A O 1
ATOM 829 N N . ASN A 1 110 ? -0.293 5.599 1.645 1.00 97.69 110 ASN A N 1
ATOM 830 C CA . ASN A 1 110 ? 0.655 5.138 0.632 1.00 97.69 110 ASN A CA 1
ATOM 831 C C . ASN A 1 110 ? 1.676 4.142 1.193 1.00 97.69 110 ASN A C 1
ATOM 833 O O . ASN A 1 110 ? 2.056 3.211 0.491 1.00 97.69 110 ASN A O 1
ATOM 837 N N . LYS A 1 111 ? 2.101 4.312 2.451 1.00 97.38 111 LYS A N 1
ATOM 838 C CA . LYS A 1 111 ? 3.052 3.415 3.120 1.00 97.38 111 LYS A CA 1
ATOM 839 C C . LYS A 1 111 ? 2.377 2.121 3.556 1.00 97.38 111 LYS A C 1
ATOM 841 O O . LYS A 1 111 ? 2.907 1.054 3.285 1.00 97.38 111 LYS A O 1
ATOM 846 N N . VAL A 1 112 ? 1.189 2.203 4.159 1.00 97.12 112 VAL A N 1
ATOM 847 C CA . VAL A 1 112 ? 0.433 1.010 4.580 1.00 97.12 112 VAL A CA 1
ATOM 848 C C . VAL A 1 112 ? 0.131 0.103 3.386 1.00 97.12 112 VAL A C 1
ATOM 850 O O . VAL A 1 112 ? 0.293 -1.112 3.480 1.00 97.12 112 VAL A O 1
ATOM 853 N N . CYS A 1 113 ? -0.257 0.685 2.250 1.00 97.81 113 CYS A N 1
ATOM 854 C CA . CYS A 1 113 ? -0.466 -0.072 1.020 1.00 97.81 113 CYS A CA 1
ATOM 855 C C . CYS A 1 113 ? 0.836 -0.665 0.463 1.00 97.81 113 CYS A C 1
ATOM 857 O O . CYS A 1 113 ? 0.849 -1.831 0.088 1.00 97.81 113 CYS A O 1
ATOM 859 N N . ASP A 1 114 ? 1.934 0.092 0.456 1.00 97.50 114 ASP A N 1
ATOM 860 C CA . ASP A 1 114 ? 3.241 -0.400 0.002 1.00 97.50 114 ASP A CA 1
ATOM 861 C C . ASP A 1 114 ? 3.737 -1.599 0.823 1.00 97.50 114 ASP A C 1
ATOM 863 O O . ASP A 1 114 ? 4.163 -2.613 0.274 1.00 97.50 114 ASP A O 1
ATOM 867 N N . GLU A 1 115 ? 3.600 -1.522 2.146 1.00 96.81 115 GLU A N 1
ATOM 868 C CA . GLU A 1 115 ? 3.914 -2.625 3.056 1.00 96.81 115 GLU A CA 1
ATOM 869 C C . GLU A 1 115 ? 3.003 -3.836 2.824 1.00 96.81 115 GLU A C 1
ATOM 871 O O . GLU A 1 115 ? 3.458 -4.979 2.878 1.00 96.81 115 GLU A O 1
ATOM 876 N N . ALA A 1 116 ? 1.728 -3.612 2.494 1.00 96.44 116 ALA A N 1
ATOM 877 C CA . ALA A 1 116 ? 0.821 -4.691 2.117 1.00 96.44 116 ALA A CA 1
ATOM 878 C C . ALA A 1 116 ? 1.245 -5.385 0.814 1.00 96.44 116 ALA A C 1
ATOM 880 O O . ALA A 1 116 ? 1.105 -6.600 0.694 1.00 96.44 116 ALA A O 1
ATOM 881 N N . TYR A 1 117 ? 1.795 -4.651 -0.155 1.00 96.81 117 TYR A N 1
ATOM 882 C CA . TYR A 1 117 ? 2.287 -5.238 -1.404 1.00 96.81 117 TYR A CA 1
ATOM 883 C C . TYR A 1 117 ? 3.537 -6.098 -1.190 1.00 96.81 117 TYR A C 1
ATOM 885 O O . TYR A 1 117 ? 3.714 -7.100 -1.880 1.00 96.81 117 TYR A O 1
ATOM 893 N N . LYS A 1 118 ? 4.390 -5.719 -0.236 1.00 96.62 118 LYS A N 1
ATOM 894 C CA . LYS A 1 118 ? 5.615 -6.451 0.129 1.00 96.62 118 LYS A CA 1
ATOM 895 C C . LYS A 1 118 ? 5.359 -7.592 1.115 1.00 96.62 118 LYS A C 1
ATOM 897 O O . LYS A 1 118 ? 6.264 -8.362 1.430 1.00 96.62 118 LYS A O 1
ATOM 902 N N . ALA A 1 119 ? 4.132 -7.712 1.617 1.00 94.56 119 ALA A N 1
ATOM 903 C CA . ALA A 1 119 ? 3.758 -8.759 2.548 1.00 94.56 119 ALA A CA 1
ATOM 904 C C . ALA A 1 119 ? 3.835 -10.151 1.902 1.00 94.56 119 ALA A C 1
ATOM 906 O O . ALA A 1 119 ? 3.403 -10.364 0.765 1.00 94.56 119 ALA A O 1
ATOM 907 N N . ASP A 1 120 ? 4.342 -11.114 2.674 1.00 89.69 120 ASP A N 1
ATOM 908 C CA . ASP A 1 120 ? 4.321 -12.525 2.307 1.00 89.69 120 ASP A CA 1
ATOM 909 C C . ASP A 1 120 ? 2.902 -13.039 2.094 1.00 89.69 120 ASP A C 1
ATOM 911 O O . ASP A 1 120 ? 1.986 -12.742 2.863 1.00 89.69 120 ASP A O 1
ATOM 915 N N . ASN A 1 121 ? 2.744 -13.895 1.085 1.00 80.44 121 ASN A N 1
ATOM 916 C CA . ASN A 1 121 ? 1.435 -14.423 0.708 1.00 80.44 121 ASN A CA 1
ATOM 917 C C . ASN A 1 121 ? 0.791 -15.261 1.826 1.00 80.44 121 ASN A C 1
ATOM 919 O O . ASN A 1 121 ? -0.430 -15.368 1.904 1.00 80.44 121 ASN A O 1
ATOM 923 N N . THR A 1 122 ? 1.603 -15.811 2.734 1.00 82.38 122 THR A N 1
ATOM 924 C CA . THR A 1 122 ? 1.140 -16.553 3.914 1.00 82.38 122 THR A CA 1
ATOM 925 C C . THR A 1 122 ? 0.304 -15.689 4.858 1.00 82.38 122 THR A C 1
ATOM 927 O O . THR A 1 122 ? -0.629 -16.207 5.466 1.00 82.38 122 THR A O 1
ATOM 930 N N . LYS A 1 123 ? 0.529 -14.364 4.911 1.00 82.81 123 LYS A N 1
ATOM 931 C CA . LYS A 1 123 ? -0.323 -13.430 5.677 1.00 82.81 123 LYS A CA 1
ATOM 932 C C . LYS A 1 123 ? -1.765 -13.381 5.172 1.00 82.81 123 LYS A C 1
ATOM 934 O O . LYS A 1 123 ? -2.651 -12.921 5.887 1.00 82.81 123 LYS A O 1
ATOM 939 N N . PHE A 1 124 ? -2.006 -13.851 3.950 1.00 85.69 124 PHE A N 1
ATOM 940 C CA . PHE A 1 124 ? -3.324 -13.900 3.330 1.00 85.69 124 PHE A CA 1
ATOM 941 C C . PHE A 1 124 ? -3.935 -15.309 3.347 1.00 85.69 124 PHE A C 1
ATOM 943 O O . PHE A 1 124 ? -5.028 -15.495 2.805 1.00 85.69 124 PHE A O 1
ATOM 950 N N . GLY A 1 125 ? -3.271 -16.286 3.971 1.00 77.62 125 GLY A N 1
ATOM 951 C CA . GLY A 1 125 ? -3.823 -17.610 4.250 1.00 77.62 125 GLY A CA 1
ATOM 952 C C . GLY A 1 125 ? -4.903 -17.575 5.337 1.00 77.62 125 GLY A C 1
ATOM 953 O O . GLY A 1 125 ? -4.985 -16.638 6.131 1.00 77.62 125 GLY A O 1
ATOM 954 N N . THR A 1 126 ? -5.763 -18.589 5.350 1.00 61.41 126 THR A N 1
ATOM 955 C CA . THR A 1 126 ? -6.841 -18.756 6.337 1.00 61.41 126 THR A CA 1
ATOM 956 C C . THR A 1 126 ? -6.429 -19.836 7.332 1.00 61.41 126 THR A C 1
ATOM 958 O O . THR A 1 126 ? -6.810 -20.986 7.168 1.00 61.41 126 THR A O 1
ATOM 961 N N . ASP A 1 127 ? -5.641 -19.468 8.342 1.00 54.56 127 ASP A N 1
ATOM 962 C CA . ASP A 1 127 ? -5.484 -20.286 9.549 1.00 54.56 127 ASP A CA 1
ATOM 963 C C . ASP A 1 127 ? -6.442 -19.740 10.627 1.00 54.56 127 ASP A C 1
ATOM 965 O O . ASP A 1 127 ? -6.504 -18.527 10.875 1.00 54.56 127 ASP A O 1
ATOM 969 N N . ASP A 1 128 ? -7.239 -20.635 11.221 1.00 55.22 128 ASP A N 1
ATOM 970 C CA . ASP A 1 128 ? -8.527 -20.365 11.891 1.00 55.22 128 ASP A CA 1
ATOM 971 C C . ASP A 1 128 ? -8.522 -19.284 12.996 1.00 55.22 128 ASP A C 1
ATOM 973 O O . ASP A 1 128 ? -9.551 -18.656 13.246 1.00 55.22 128 ASP A O 1
ATOM 977 N N . SER A 1 129 ? -7.382 -18.978 13.622 1.00 50.78 129 SER A N 1
ATOM 978 C CA . SER A 1 129 ? -7.313 -18.003 14.728 1.00 50.78 129 SER A CA 1
ATOM 979 C C . SER A 1 129 ? -7.148 -16.534 14.293 1.00 50.78 129 SER A C 1
ATOM 981 O O . SER A 1 129 ? -7.395 -15.637 15.095 1.00 50.78 129 SER A O 1
ATOM 983 N N . SER A 1 130 ? -6.767 -16.254 13.036 1.00 61.12 130 SER A N 1
ATOM 984 C CA . SER A 1 130 ? -6.599 -14.882 12.494 1.00 61.12 130 SER A CA 1
ATOM 985 C C . SER A 1 130 ? -7.573 -14.556 11.349 1.00 61.12 130 SER A C 1
ATOM 987 O O . SER A 1 130 ? -7.536 -13.460 10.778 1.00 61.12 130 SER A O 1
ATOM 989 N N . ALA A 1 131 ? -8.481 -15.479 11.015 1.00 71.75 131 ALA A N 1
ATOM 990 C CA . ALA A 1 131 ? -9.333 -15.400 9.827 1.00 71.75 131 ALA A CA 1
ATOM 991 C C . ALA A 1 131 ? -10.142 -14.091 9.727 1.00 71.75 131 ALA A C 1
ATOM 993 O O . ALA A 1 131 ? -10.278 -13.524 8.638 1.00 71.75 131 ALA A O 1
ATOM 994 N N . ALA A 1 132 ? -10.630 -13.564 10.856 1.00 80.00 132 ALA A N 1
ATOM 995 C CA . ALA A 1 132 ? -11.406 -12.325 10.884 1.00 80.00 132 ALA A CA 1
ATOM 996 C C . ALA A 1 132 ? -10.569 -11.088 10.504 1.00 80.00 132 ALA A C 1
ATOM 998 O O . ALA A 1 132 ? -10.999 -10.301 9.659 1.00 80.00 132 ALA A O 1
ATOM 999 N N . ASN A 1 133 ? -9.370 -10.921 11.081 1.00 86.81 133 ASN A N 1
ATOM 1000 C CA . ASN A 1 133 ? -8.501 -9.791 10.739 1.00 86.81 133 ASN A CA 1
ATOM 1001 C C . ASN A 1 133 ? -7.943 -9.931 9.321 1.00 86.81 133 ASN A C 1
ATOM 1003 O O . ASN A 1 133 ? -7.948 -8.961 8.573 1.00 86.81 133 ASN A O 1
ATOM 1007 N N . THR A 1 134 ? -7.556 -11.141 8.908 1.00 88.44 134 THR A N 1
ATOM 1008 C CA . THR A 1 134 ? -7.069 -11.399 7.545 1.00 88.44 134 THR A CA 1
ATOM 1009 C C . THR A 1 134 ? -8.129 -11.064 6.495 1.00 88.44 134 THR A C 1
ATOM 1011 O O . THR A 1 134 ? -7.820 -10.463 5.465 1.00 88.44 134 THR A O 1
ATOM 1014 N N . THR A 1 135 ? -9.396 -11.394 6.757 1.00 89.31 135 THR A N 1
ATOM 1015 C CA . THR A 1 135 ? -10.511 -11.033 5.869 1.00 89.31 135 THR A CA 1
ATOM 1016 C C . THR A 1 135 ? -10.671 -9.517 5.770 1.00 89.31 135 THR A C 1
ATOM 1018 O O . THR A 1 135 ? -10.740 -8.986 4.662 1.00 89.31 135 THR A O 1
ATOM 1021 N N . LYS A 1 136 ? -10.655 -8.807 6.907 1.00 91.75 136 LYS A N 1
ATOM 1022 C CA . LYS A 1 136 ? -10.698 -7.334 6.939 1.00 91.75 136 LYS A CA 1
ATOM 1023 C C . LYS A 1 136 ? -9.512 -6.723 6.195 1.00 91.75 136 LYS A C 1
ATOM 1025 O O . LYS A 1 136 ? -9.700 -5.820 5.393 1.00 91.75 136 LYS A O 1
ATOM 1030 N N . TYR A 1 137 ? -8.316 -7.277 6.374 1.00 92.81 137 TYR A N 1
ATOM 1031 C CA . TYR A 1 137 ? -7.098 -6.787 5.739 1.00 92.81 137 TYR A CA 1
ATOM 1032 C C . TYR A 1 137 ? -7.160 -6.896 4.212 1.00 92.81 137 TYR A C 1
ATOM 1034 O O . TYR A 1 137 ? -6.846 -5.935 3.515 1.00 92.81 137 TYR A O 1
ATOM 1042 N N . LYS A 1 138 ? -7.659 -8.016 3.670 1.00 92.69 138 LYS A N 1
ATOM 1043 C CA . LYS A 1 138 ? -7.901 -8.162 2.222 1.00 92.69 138 LYS A CA 1
ATOM 1044 C C . LYS A 1 138 ? -8.902 -7.130 1.699 1.00 92.69 138 LYS A C 1
ATOM 1046 O O . LYS A 1 138 ? -8.684 -6.537 0.642 1.00 92.69 138 LYS A O 1
ATOM 1051 N N . VAL A 1 139 ? -9.993 -6.913 2.436 1.00 92.25 139 VAL A N 1
ATOM 1052 C CA . VAL A 1 139 ? -11.019 -5.918 2.087 1.00 92.25 139 VAL A CA 1
ATOM 1053 C C . VAL A 1 139 ? -10.437 -4.505 2.108 1.00 92.25 139 VAL A C 1
ATOM 1055 O O . VAL A 1 139 ? -10.674 -3.736 1.177 1.00 92.25 139 VAL A O 1
ATOM 1058 N N . ASP A 1 140 ? -9.634 -4.173 3.113 1.00 94.81 140 ASP A N 1
ATOM 1059 C CA . ASP A 1 140 ? -9.002 -2.865 3.217 1.00 94.81 140 ASP A CA 1
ATOM 1060 C C . ASP A 1 140 ? -7.951 -2.655 2.117 1.00 94.81 140 ASP A C 1
ATOM 1062 O O . ASP A 1 140 ? -7.973 -1.619 1.458 1.00 94.81 140 ASP A O 1
ATOM 1066 N N . ILE A 1 141 ? -7.108 -3.643 1.798 1.00 95.19 141 ILE A N 1
ATOM 1067 C CA . ILE A 1 141 ? -6.177 -3.545 0.657 1.00 95.19 141 ILE A CA 1
ATOM 1068 C C . ILE A 1 141 ? -6.943 -3.270 -0.638 1.00 95.19 141 ILE A C 1
ATOM 1070 O O . ILE A 1 141 ? -6.622 -2.339 -1.377 1.00 95.19 141 ILE A O 1
ATOM 1074 N N . ALA A 1 142 ? -7.995 -4.044 -0.901 1.00 94.19 142 ALA A N 1
ATOM 1075 C CA . ALA A 1 142 ? -8.847 -3.841 -2.063 1.00 94.19 142 ALA A CA 1
ATO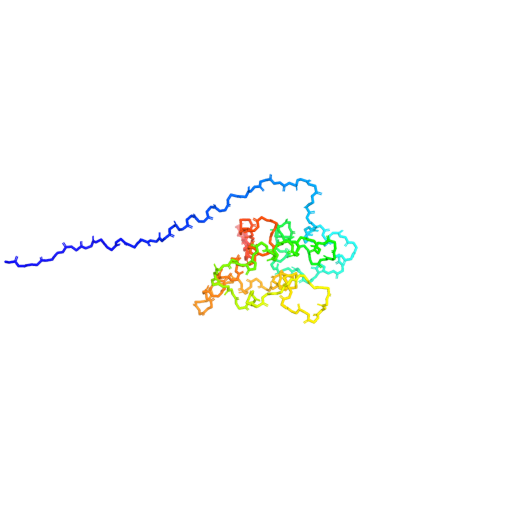M 1076 C C . ALA A 1 142 ? -9.412 -2.412 -2.114 1.00 94.19 142 ALA A C 1
ATOM 1078 O O . ALA A 1 142 ? -9.374 -1.759 -3.155 1.00 94.19 142 ALA A O 1
ATOM 1079 N N . LYS A 1 143 ? -9.898 -1.905 -0.984 1.00 93.25 143 LYS A N 1
ATOM 1080 C CA . LYS A 1 143 ? -10.562 -0.607 -0.869 1.00 93.25 143 LYS A CA 1
ATOM 1081 C C . LYS A 1 143 ? -9.613 0.589 -0.952 1.00 93.25 143 LYS A C 1
ATOM 1083 O O . LYS A 1 143 ? -9.938 1.580 -1.608 1.00 93.25 143 LYS A O 1
ATOM 1088 N N . TYR A 1 144 ? -8.482 0.527 -0.261 1.00 94.88 144 TYR A N 1
ATOM 1089 C CA . TYR A 1 144 ? -7.571 1.657 -0.073 1.00 94.88 144 TYR A CA 1
ATOM 1090 C C . TYR A 1 144 ? -6.434 1.678 -1.099 1.00 94.88 144 TYR A C 1
ATOM 1092 O O . TYR A 1 144 ? -5.958 2.756 -1.442 1.00 94.88 144 TYR A O 1
ATOM 1100 N N . CYS A 1 145 ? -6.016 0.517 -1.609 1.00 96.44 145 CYS A N 1
ATOM 1101 C CA . CYS A 1 145 ? -4.764 0.385 -2.357 1.00 96.44 145 CYS A CA 1
ATOM 1102 C C . CYS A 1 145 ? -4.952 0.166 -3.867 1.00 96.44 145 CYS A C 1
ATOM 1104 O O . CYS A 1 145 ? -3.999 0.300 -4.638 1.00 96.44 145 CYS A O 1
ATOM 1106 N N . THR A 1 146 ? -6.170 -0.157 -4.316 1.00 95.12 146 THR A N 1
ATOM 1107 C CA . THR A 1 146 ? -6.444 -0.417 -5.737 1.00 95.12 146 THR A CA 1
ATOM 1108 C C . THR A 1 146 ? -7.059 0.776 -6.457 1.00 95.12 146 THR A C 1
ATOM 1110 O O . THR A 1 146 ? -7.788 1.573 -5.864 1.00 95.12 146 THR A O 1
ATOM 1113 N N . PHE A 1 147 ? -6.853 0.845 -7.776 1.00 90.00 147 PHE A N 1
ATOM 1114 C CA . PHE A 1 147 ? -7.527 1.815 -8.647 1.00 90.00 147 PHE A CA 1
ATOM 1115 C C . PHE A 1 147 ? -9.048 1.793 -8.481 1.00 90.00 147 PHE A C 1
ATOM 1117 O O . PHE A 1 147 ? -9.684 2.839 -8.358 1.00 90.00 147 PHE A O 1
ATOM 1124 N N . SER A 1 148 ? -9.626 0.593 -8.459 1.00 87.31 148 SER A N 1
ATOM 1125 C CA . SER A 1 148 ? -11.070 0.371 -8.491 1.00 87.31 148 SER A CA 1
ATOM 1126 C C . SER A 1 148 ? -11.731 0.451 -7.112 1.00 87.31 148 SER A C 1
ATOM 1128 O O . SER A 1 148 ? -12.953 0.537 -7.026 1.00 87.31 148 SER A O 1
ATOM 1130 N N . GLY A 1 149 ? -10.945 0.409 -6.030 1.00 86.88 149 GLY A N 1
ATOM 1131 C CA . GLY A 1 149 ? -11.463 0.284 -4.669 1.00 86.88 149 GLY A CA 1
ATOM 1132 C C . GLY A 1 149 ? -12.149 -1.053 -4.386 1.00 86.88 149 GLY A C 1
ATOM 1133 O O . GLY A 1 149 ? -12.951 -1.124 -3.457 1.00 86.88 149 GLY A O 1
ATOM 1134 N N . ASN A 1 150 ? -11.892 -2.094 -5.184 1.00 87.44 150 ASN A N 1
ATOM 1135 C CA . ASN A 1 150 ? -12.485 -3.413 -4.988 1.00 87.44 150 ASN A CA 1
ATOM 1136 C C . ASN A 1 150 ? -11.488 -4.552 -5.238 1.00 87.44 150 ASN A C 1
ATOM 1138 O O . ASN A 1 150 ? -10.443 -4.370 -5.854 1.00 87.44 150 ASN A O 1
ATOM 1142 N N . GLY A 1 151 ? -11.819 -5.736 -4.716 1.00 84.19 151 GLY A N 1
ATOM 1143 C CA . GLY A 1 151 ? -10.911 -6.887 -4.685 1.00 84.19 151 GLY A CA 1
ATOM 1144 C C . GLY A 1 151 ? -10.927 -7.754 -5.941 1.00 84.19 151 GLY A C 1
ATOM 1145 O O . GLY A 1 151 ? -10.298 -8.811 -5.955 1.00 84.19 151 GLY A O 1
ATOM 1146 N N . SER A 1 152 ? -11.671 -7.355 -6.974 1.00 86.38 152 SER A N 1
ATOM 1147 C CA . SER A 1 152 ? -11.849 -8.171 -8.175 1.00 86.38 152 SER A CA 1
ATOM 1148 C C . SER A 1 152 ? -10.524 -8.310 -8.920 1.00 86.38 152 SER A C 1
ATOM 1150 O O . SER A 1 152 ? -9.868 -7.318 -9.227 1.00 86.38 152 SER A O 1
ATOM 1152 N N . GLY A 1 153 ? -10.137 -9.548 -9.222 1.00 87.12 153 GLY A N 1
ATOM 1153 C CA . GLY A 1 153 ? -8.906 -9.847 -9.956 1.00 87.12 153 GLY A CA 1
ATOM 1154 C C . GLY A 1 153 ? -7.628 -9.859 -9.112 1.00 87.12 153 GLY A C 1
ATOM 1155 O O . GLY A 1 153 ? -6.575 -10.178 -9.660 1.00 87.12 153 GLY A O 1
ATOM 1156 N N . ILE A 1 154 ? -7.695 -9.569 -7.805 1.00 91.00 154 ILE A N 1
ATOM 1157 C CA . ILE A 1 154 ? -6.531 -9.716 -6.922 1.00 91.00 154 ILE A CA 1
ATOM 1158 C C . ILE A 1 154 ? -6.270 -11.202 -6.673 1.00 91.00 154 ILE A C 1
ATOM 1160 O O . ILE A 1 154 ? -7.127 -11.938 -6.181 1.00 91.00 154 ILE A O 1
ATOM 1164 N N . THR A 1 155 ? -5.046 -11.623 -6.966 1.00 92.75 155 THR A N 1
ATOM 1165 C CA . THR A 1 155 ? -4.528 -12.944 -6.618 1.00 92.75 155 THR A CA 1
ATOM 1166 C C . THR A 1 155 ? -3.925 -12.875 -5.216 1.00 92.75 155 THR A C 1
ATOM 1168 O O . THR A 1 155 ? -2.903 -12.230 -5.020 1.00 92.75 155 THR A O 1
ATOM 1171 N N . TRP A 1 156 ? -4.565 -13.499 -4.225 1.00 89.69 156 TRP A N 1
ATOM 1172 C CA . TRP A 1 156 ? -4.134 -13.428 -2.816 1.00 89.69 156 TRP A CA 1
ATOM 1173 C C . TRP A 1 156 ? -3.115 -14.496 -2.419 1.00 89.69 156 TRP A C 1
ATOM 1175 O O . TRP A 1 156 ? -2.348 -14.305 -1.481 1.00 89.69 156 TRP A O 1
ATOM 1185 N N . LEU A 1 157 ? -3.142 -15.631 -3.112 1.00 85.38 157 LEU A N 1
ATOM 1186 C CA . LEU A 1 157 ? -2.235 -16.751 -2.911 1.00 85.38 157 LEU A CA 1
ATOM 1187 C C . LEU A 1 157 ? -1.646 -17.132 -4.267 1.00 85.38 157 LEU A C 1
ATOM 1189 O O . LEU A 1 157 ? -2.354 -17.035 -5.274 1.00 85.38 157 LEU A O 1
ATOM 1193 N N . PRO A 1 158 ? -0.377 -17.566 -4.318 1.00 75.88 158 PRO A N 1
ATOM 1194 C CA . PRO A 1 158 ? 0.201 -18.054 -5.557 1.00 75.88 158 PRO A CA 1
ATOM 1195 C C . PRO A 1 158 ? -0.648 -19.215 -6.077 1.00 75.88 158 PRO A C 1
ATOM 1197 O O . PRO A 1 158 ? -1.039 -20.105 -5.320 1.00 75.88 158 PRO A O 1
ATOM 1200 N N . VAL A 1 159 ? -0.947 -19.199 -7.376 1.00 65.00 159 VAL A N 1
ATOM 1201 C CA . VAL A 1 159 ? -1.564 -20.353 -8.031 1.00 65.00 159 VAL A CA 1
ATOM 1202 C C . VAL A 1 159 ? -0.576 -21.499 -7.875 1.00 65.00 159 VAL A C 1
ATOM 1204 O O . VAL A 1 159 ? 0.545 -21.398 -8.373 1.00 65.00 159 VAL A O 1
ATOM 1207 N N . ALA A 1 160 ? -0.964 -22.554 -7.157 1.00 59.38 160 ALA A N 1
ATOM 1208 C CA . ALA A 1 160 ? -0.158 -23.760 -7.085 1.00 59.38 160 ALA A CA 1
ATOM 1209 C C . ALA A 1 160 ? 0.074 -24.232 -8.523 1.00 59.38 160 ALA A C 1
ATOM 1211 O O . ALA A 1 160 ? -0.861 -24.652 -9.208 1.00 59.38 160 ALA A O 1
ATOM 1212 N N . THR A 1 161 ? 1.308 -24.105 -9.006 1.00 45.81 161 THR A N 1
ATOM 1213 C CA . THR A 1 161 ? 1.747 -24.782 -10.218 1.00 45.81 161 THR A CA 1
ATOM 1214 C C . THR A 1 161 ? 1.507 -26.258 -9.967 1.00 45.81 161 THR A C 1
ATOM 1216 O O . THR A 1 161 ? 2.210 -26.871 -9.166 1.00 45.81 161 THR A O 1
ATOM 1219 N N . GLN A 1 162 ? 0.467 -26.814 -10.588 1.00 38.81 162 GLN A N 1
ATOM 1220 C CA . GLN A 1 162 ? 0.302 -28.255 -10.643 1.00 38.81 162 GLN A CA 1
ATOM 1221 C C . GLN A 1 162 ? 1.539 -28.777 -11.369 1.00 38.81 162 GLN A C 1
ATOM 1223 O O . GLN A 1 162 ? 1.663 -28.624 -12.583 1.00 38.81 162 GLN A O 1
ATOM 1228 N N . SER A 1 163 ? 2.495 -29.315 -10.614 1.00 43.25 163 SER A N 1
ATOM 1229 C CA . SER A 1 163 ? 3.553 -30.137 -11.180 1.00 43.25 163 SER A CA 1
ATOM 1230 C C . SER A 1 163 ? 2.862 -31.344 -11.788 1.00 43.25 163 SER A C 1
ATOM 1232 O O . SER A 1 163 ? 2.509 -32.288 -11.085 1.00 43.25 163 SER A O 1
ATOM 1234 N N . THR A 1 164 ? 2.611 -31.287 -13.093 1.00 44.97 164 THR A N 1
ATOM 1235 C CA . THR A 1 164 ? 2.217 -32.447 -13.880 1.00 44.97 164 THR A CA 1
ATOM 1236 C C . THR A 1 164 ? 3.371 -33.435 -13.778 1.00 44.97 164 THR A C 1
ATOM 1238 O O . THR A 1 164 ? 4.387 -33.298 -14.458 1.00 44.97 164 THR A O 1
ATOM 1241 N N . VAL A 1 165 ? 3.257 -34.394 -12.862 1.00 46.84 165 VAL A N 1
ATOM 1242 C CA . VAL A 1 165 ? 4.136 -35.557 -12.825 1.00 46.84 165 VAL A CA 1
ATOM 1243 C C . VAL A 1 165 ? 3.811 -36.334 -14.092 1.00 46.84 165 VAL A C 1
ATOM 1245 O O . VAL A 1 165 ? 2.802 -37.032 -14.165 1.00 46.84 165 VAL A O 1
ATOM 1248 N N . VAL A 1 166 ? 4.620 -36.142 -15.132 1.00 52.28 166 VAL A N 1
ATOM 1249 C CA . VAL A 1 166 ? 4.598 -37.003 -16.310 1.00 52.28 166 VAL A CA 1
ATOM 1250 C C . VAL A 1 166 ? 5.134 -38.349 -15.837 1.00 52.28 166 VAL A C 1
ATOM 1252 O O . VAL A 1 166 ? 6.341 -38.567 -15.773 1.00 52.28 166 VAL A O 1
ATOM 1255 N N . ALA A 1 167 ? 4.226 -39.225 -15.415 1.00 49.12 167 ALA A N 1
ATOM 1256 C CA . ALA A 1 167 ? 4.517 -40.634 -15.232 1.00 49.12 167 ALA A CA 1
ATOM 1257 C C . ALA A 1 167 ? 4.769 -41.219 -16.628 1.00 49.12 167 ALA A C 1
ATOM 1259 O O . ALA A 1 167 ? 3.832 -41.518 -17.366 1.00 49.12 167 ALA A O 1
ATOM 1260 N N . GLY A 1 168 ? 6.042 -41.283 -17.019 1.00 59.34 168 GLY A N 1
ATOM 1261 C CA . GLY A 1 168 ? 6.474 -42.070 -18.166 1.00 59.34 168 GLY A CA 1
ATOM 1262 C C . GLY A 1 168 ? 6.296 -43.550 -17.841 1.00 59.34 168 GLY A C 1
ATOM 1263 O O . GLY A 1 168 ? 6.864 -44.026 -16.857 1.00 59.34 168 GLY A O 1
ATOM 1264 N N . GLY A 1 169 ? 5.459 -44.222 -18.630 1.00 48.56 169 GLY A N 1
ATOM 1265 C CA . GLY A 1 169 ? 5.368 -45.681 -18.707 1.00 48.56 169 GLY A CA 1
ATOM 1266 C C . GLY A 1 169 ? 6.304 -46.254 -19.760 1.00 48.56 169 GLY A C 1
ATOM 1267 O O . GLY A 1 169 ? 6.831 -45.462 -20.576 1.00 48.56 169 GLY A O 1
#

pLDDT: mean 79.35, std 21.53, range [32.16, 97.81]

Radius of gyration: 20.38 Å; chains: 1; bounding box: 68×59×42 Å